Protein AF-A0A8J3CG89-F1 (afdb_monomer_lite)

pLDDT: mean 92.58, std 5.35, range [61.28, 97.94]

Organism: NCBI:txid1384487

Secondary structure (DSSP, 8-state):
-HHHHHHHHHHHHHHHHHHHHHHTHHHHH-HHHHHHHTS---GGGSTTHHHHHHHHHHHHHHHHHHHHHHHHHHH-GGGHHHHHHHHHHHHHHHHHHHHIIIIIS--GGGGGGHHHHHHHHHHHHHHHHHHHHHHHS-TTSPPTTT-

Structure (mmCIF, N/CA/C/O backbone):
data_AF-A0A8J3CG89-F1
#
_entry.id   AF-A0A8J3CG89-F1
#
loop_
_atom_site.group_PDB
_atom_site.id
_atom_site.type_symbol
_atom_site.label_atom_id
_atom_site.label_alt_id
_atom_site.label_comp_id
_atom_site.label_asym_id
_atom_site.label_entity_id
_atom_site.label_seq_id
_atom_site.pdbx_PDB_ins_code
_atom_site.Cartn_x
_atom_site.Cartn_y
_atom_site.Cartn_z
_atom_site.occupancy
_atom_site.B_iso_or_equiv
_atom_site.auth_seq_id
_atom_site.auth_comp_id
_atom_site.auth_asym_id
_atom_site.auth_atom_id
_atom_site.pdbx_PDB_model_num
ATOM 1 N N . MET A 1 1 ? -10.518 -12.453 20.328 1.00 81.81 1 MET A N 1
ATOM 2 C CA . MET A 1 1 ? -9.208 -12.652 19.663 1.00 81.81 1 MET A CA 1
ATOM 3 C C . MET A 1 1 ? -8.905 -11.526 18.672 1.00 81.81 1 MET A C 1
ATOM 5 O O . MET A 1 1 ? -7.964 -10.787 18.921 1.00 81.81 1 MET A O 1
ATOM 9 N N . LEU A 1 2 ? -9.719 -11.326 17.620 1.00 87.00 2 LEU A N 1
ATOM 10 C CA . LEU A 1 2 ? -9.498 -10.253 16.631 1.00 87.00 2 LEU A CA 1
ATOM 11 C C . LEU A 1 2 ? -9.548 -8.833 17.226 1.00 87.00 2 LEU A C 1
ATOM 13 O O . LEU A 1 2 ? -8.731 -7.999 16.858 1.00 87.00 2 LEU A O 1
ATOM 17 N N . GLU A 1 3 ? -10.424 -8.560 18.200 1.00 87.50 3 GLU A N 1
ATOM 18 C CA . GLU A 1 3 ? -10.452 -7.254 18.889 1.00 87.50 3 GLU A CA 1
ATOM 19 C C . GLU A 1 3 ? -9.114 -6.905 19.548 1.00 87.50 3 GLU A C 1
ATOM 21 O O . GLU A 1 3 ? -8.554 -5.841 19.298 1.00 87.50 3 GLU A O 1
ATOM 26 N N . THR A 1 4 ? -8.569 -7.821 20.350 1.00 88.38 4 THR A N 1
ATOM 27 C CA . THR A 1 4 ? -7.273 -7.644 21.020 1.00 88.38 4 THR A CA 1
ATOM 28 C C . THR A 1 4 ? -6.117 -7.555 20.024 1.00 88.38 4 THR A C 1
ATOM 30 O O . THR A 1 4 ? -5.140 -6.853 20.272 1.00 88.38 4 THR A O 1
ATOM 33 N N . PHE A 1 5 ? -6.211 -8.269 18.901 1.00 92.62 5 PHE A N 1
ATOM 34 C CA . PHE A 1 5 ? -5.229 -8.183 17.826 1.00 92.62 5 PHE A CA 1
ATOM 35 C C . PHE A 1 5 ? -5.213 -6.779 17.207 1.00 92.62 5 PHE A C 1
ATOM 37 O O . PHE A 1 5 ? -4.158 -6.144 17.162 1.00 92.62 5 PHE A O 1
ATOM 44 N N . PHE A 1 6 ? -6.370 -6.257 16.785 1.00 93.25 6 PHE A N 1
ATOM 45 C CA . PHE A 1 6 ? -6.443 -4.942 16.143 1.00 93.25 6 PHE A CA 1
ATOM 46 C C . PHE A 1 6 ? -6.129 -3.797 17.104 1.00 93.25 6 PHE A C 1
ATOM 48 O O . PHE A 1 6 ? -5.430 -2.872 16.701 1.00 93.25 6 PHE A O 1
ATOM 55 N N . SER A 1 7 ? -6.534 -3.873 18.377 1.00 90.25 7 SER A N 1
ATOM 56 C CA . SER A 1 7 ? -6.214 -2.818 19.352 1.00 90.25 7 SER A CA 1
ATOM 57 C C . SER A 1 7 ? -4.707 -2.640 19.574 1.00 90.25 7 SER A C 1
ATOM 59 O O . SER A 1 7 ? -4.250 -1.536 19.860 1.00 90.25 7 SER A O 1
ATOM 61 N N . LYS A 1 8 ? -3.919 -3.709 19.401 1.00 92.31 8 LYS A N 1
ATOM 62 C CA . LYS A 1 8 ? -2.457 -3.678 19.557 1.00 92.31 8 LYS A CA 1
ATOM 63 C C . LYS A 1 8 ? -1.708 -3.374 18.262 1.00 92.31 8 LYS A C 1
ATOM 65 O O . LYS A 1 8 ? -0.625 -2.796 18.309 1.00 92.31 8 LYS A O 1
ATOM 70 N N . THR A 1 9 ? -2.251 -3.780 17.117 1.00 95.06 9 THR A N 1
ATOM 71 C CA . THR A 1 9 ? -1.504 -3.774 15.848 1.00 95.06 9 THR A CA 1
ATOM 72 C C . THR A 1 9 ? -1.887 -2.634 14.913 1.00 95.06 9 THR A C 1
ATOM 74 O O . THR A 1 9 ? -1.020 -2.158 14.183 1.00 95.06 9 THR A O 1
ATOM 77 N N . ILE A 1 10 ? -3.132 -2.139 14.949 1.00 94.38 10 ILE A N 1
ATOM 78 C CA . ILE A 1 10 ? -3.649 -1.246 13.899 1.00 94.38 10 ILE A CA 1
ATOM 79 C C . ILE A 1 10 ? -2.864 0.058 13.783 1.00 94.38 10 ILE A C 1
ATOM 81 O O . ILE A 1 10 ? -2.587 0.515 12.681 1.00 94.38 10 ILE A O 1
ATOM 85 N N . LYS A 1 11 ? -2.441 0.646 14.906 1.00 94.12 11 LYS A N 1
ATOM 86 C CA . LYS A 1 11 ? -1.663 1.889 14.890 1.00 94.12 11 LYS A CA 1
ATOM 87 C C . LYS A 1 11 ? -0.335 1.700 14.157 1.00 94.12 11 LYS A C 1
ATOM 89 O O . LYS A 1 11 ? -0.003 2.497 13.288 1.00 94.12 11 LYS A O 1
ATOM 94 N N . TRP A 1 12 ? 0.405 0.646 14.495 1.00 95.56 12 TRP A N 1
ATOM 95 C CA . TRP A 1 12 ? 1.692 0.349 13.867 1.00 95.56 12 TRP A CA 1
ATOM 96 C C . TRP A 1 12 ? 1.535 -0.058 12.412 1.00 95.56 12 TRP A C 1
ATOM 98 O O . TRP A 1 12 ? 2.302 0.405 11.576 1.00 95.56 12 TRP A O 1
ATOM 108 N N . TYR A 1 13 ? 0.502 -0.841 12.103 1.00 96.38 13 TYR A N 1
ATOM 109 C CA . TYR A 1 13 ? 0.136 -1.157 10.732 1.00 96.38 13 TYR A CA 1
ATOM 110 C C . TYR A 1 13 ? -0.068 0.118 9.907 1.00 96.38 13 TYR A C 1
ATOM 112 O O . TYR A 1 13 ? 0.583 0.277 8.880 1.00 96.38 13 TYR A O 1
ATOM 120 N N . LEU A 1 14 ? -0.905 1.052 10.372 1.00 96.81 14 LEU A N 1
ATOM 121 C CA . LEU A 1 14 ? -1.195 2.298 9.657 1.00 96.81 14 LEU A CA 1
ATOM 122 C C . LEU A 1 14 ? 0.053 3.173 9.487 1.00 96.81 14 LEU A C 1
ATOM 124 O O . LEU A 1 14 ? 0.238 3.752 8.423 1.00 96.81 14 LEU A O 1
ATOM 128 N N . ILE A 1 15 ? 0.918 3.251 10.505 1.00 97.25 15 ILE A N 1
ATOM 129 C CA . ILE A 1 15 ? 2.178 4.007 10.427 1.00 97.25 15 ILE A CA 1
ATOM 130 C C . ILE A 1 15 ? 3.105 3.385 9.386 1.00 97.25 15 ILE A C 1
ATOM 132 O O . ILE A 1 15 ? 3.528 4.070 8.462 1.00 97.25 15 ILE A O 1
ATOM 136 N N . ILE A 1 16 ? 3.422 2.098 9.534 1.00 97.06 16 ILE A N 1
ATOM 137 C CA . ILE A 1 16 ? 4.423 1.418 8.708 1.00 97.06 16 ILE A CA 1
ATOM 138 C C . ILE A 1 16 ? 3.923 1.330 7.271 1.00 97.06 16 ILE A C 1
ATOM 140 O O . ILE A 1 16 ? 4.606 1.768 6.348 1.00 97.06 16 ILE A O 1
ATOM 144 N N . THR A 1 17 ? 2.711 0.809 7.074 1.00 97.00 17 THR A N 1
ATOM 145 C CA . THR A 1 17 ? 2.184 0.619 5.724 1.00 97.00 17 THR A CA 1
ATOM 146 C C . THR A 1 17 ? 1.810 1.933 5.069 1.00 97.00 17 THR A C 1
ATOM 148 O O . THR A 1 17 ? 2.123 2.114 3.896 1.00 97.00 17 THR A O 1
ATOM 151 N N . GLY A 1 18 ? 1.231 2.878 5.812 1.00 97.50 18 GLY A N 1
ATOM 152 C CA . GLY A 1 18 ? 0.936 4.211 5.302 1.00 97.50 18 GLY A CA 1
ATOM 153 C C . GLY A 1 18 ? 2.200 4.948 4.874 1.00 97.50 18 GLY A C 1
ATOM 154 O O . GLY A 1 18 ? 2.233 5.484 3.772 1.00 97.50 18 GLY A O 1
ATOM 155 N N . PHE A 1 19 ? 3.265 4.905 5.682 1.00 97.69 19 PHE A N 1
ATOM 156 C CA . PHE A 1 19 ? 4.545 5.527 5.340 1.00 97.69 19 PHE A CA 1
ATOM 157 C C . PHE A 1 19 ? 5.188 4.882 4.111 1.00 97.69 19 PHE A C 1
ATOM 159 O O . PHE A 1 19 ? 5.487 5.591 3.157 1.00 97.69 19 PHE A O 1
ATOM 166 N N . LEU A 1 20 ? 5.351 3.553 4.093 1.00 95.69 20 LEU A N 1
ATOM 167 C CA . LEU A 1 20 ? 5.936 2.839 2.950 1.00 95.69 20 LEU A CA 1
ATOM 168 C C . LEU A 1 20 ? 5.158 3.109 1.657 1.00 95.69 20 LEU A C 1
ATOM 170 O O . LEU A 1 20 ? 5.752 3.472 0.647 1.00 95.69 20 LEU A O 1
ATOM 174 N N . THR A 1 21 ? 3.828 3.038 1.715 1.00 96.50 21 THR A N 1
ATOM 175 C CA . THR A 1 21 ? 2.948 3.355 0.580 1.00 96.50 21 THR A CA 1
ATOM 176 C C . THR A 1 21 ? 3.090 4.826 0.162 1.00 96.50 21 THR A C 1
ATOM 178 O O . THR A 1 21 ? 3.133 5.127 -1.025 1.00 96.50 21 THR A O 1
ATOM 181 N N . PHE A 1 22 ? 3.239 5.755 1.112 1.00 97.50 22 PHE A N 1
ATOM 182 C CA . PHE A 1 22 ? 3.466 7.170 0.809 1.00 97.50 22 PHE A CA 1
ATOM 183 C C . PHE A 1 22 ? 4.818 7.421 0.132 1.00 97.50 22 PHE A C 1
ATOM 185 O O . PHE A 1 22 ? 4.907 8.291 -0.730 1.00 97.50 22 PHE A O 1
ATOM 192 N N . THR A 1 23 ? 5.861 6.643 0.454 1.00 95.06 23 THR A N 1
ATOM 193 C CA . THR A 1 23 ? 7.177 6.806 -0.192 1.00 95.06 23 THR A CA 1
ATOM 194 C C . THR A 1 23 ? 7.136 6.597 -1.702 1.00 95.06 23 THR A C 1
ATOM 196 O O . THR A 1 23 ? 7.971 7.159 -2.397 1.00 95.06 23 THR A O 1
ATOM 199 N N . VAL A 1 24 ? 6.133 5.884 -2.227 1.00 94.81 24 VAL A N 1
ATOM 200 C CA . VAL A 1 24 ? 5.912 5.701 -3.671 1.00 94.81 24 VAL A CA 1
ATOM 201 C C . VAL A 1 24 ? 5.703 7.042 -4.396 1.00 94.81 24 VAL A C 1
ATOM 203 O O . VAL A 1 24 ? 5.924 7.128 -5.602 1.00 94.81 24 VAL A O 1
ATOM 206 N N . LEU A 1 25 ? 5.387 8.127 -3.673 1.00 97.12 25 LEU A N 1
ATOM 207 C CA . LEU A 1 25 ? 5.317 9.486 -4.216 1.00 97.12 25 LEU A CA 1
ATOM 208 C C . LEU A 1 25 ? 6.586 9.894 -4.978 1.00 97.12 25 LEU A C 1
ATOM 210 O O . LEU A 1 25 ? 6.508 10.672 -5.924 1.00 97.12 25 LEU A O 1
ATOM 214 N N . THR A 1 26 ? 7.755 9.369 -4.607 1.00 96.62 26 THR A N 1
ATOM 215 C CA . THR A 1 26 ? 9.014 9.640 -5.317 1.00 96.62 26 THR A CA 1
ATOM 216 C C . THR A 1 26 ? 8.958 9.221 -6.789 1.00 96.62 26 THR A C 1
ATOM 218 O O . THR A 1 26 ? 9.556 9.895 -7.628 1.00 96.62 26 THR A O 1
ATOM 221 N N . VAL A 1 27 ? 8.154 8.208 -7.141 1.00 95.69 27 VAL A N 1
ATOM 222 C CA . VAL A 1 27 ? 7.908 7.787 -8.531 1.00 95.69 27 VAL A CA 1
ATOM 223 C C . VAL A 1 27 ? 7.198 8.880 -9.336 1.00 95.69 27 VAL A C 1
ATOM 225 O O . VAL A 1 27 ? 7.441 9.011 -10.530 1.00 95.69 27 VAL A O 1
ATOM 228 N N . ALA A 1 28 ? 6.380 9.727 -8.704 1.00 97.06 28 ALA A N 1
ATOM 229 C CA . ALA A 1 28 ? 5.726 10.847 -9.384 1.00 97.06 28 ALA A CA 1
ATOM 230 C C . ALA A 1 28 ? 6.728 11.865 -9.951 1.00 97.06 28 ALA A C 1
ATOM 232 O O . ALA A 1 28 ? 6.510 12.434 -11.021 1.00 97.06 28 ALA A O 1
ATOM 233 N N . PHE A 1 29 ? 7.840 12.075 -9.248 1.00 96.62 29 PHE A N 1
ATOM 234 C CA . PHE A 1 29 ? 8.817 13.115 -9.571 1.00 96.62 29 PHE A CA 1
ATOM 235 C C . PHE A 1 29 ? 10.063 12.559 -10.267 1.00 96.62 29 PHE A C 1
ATOM 237 O O . PHE A 1 29 ? 10.571 13.173 -11.202 1.00 96.62 29 PHE A O 1
ATOM 244 N N . TRP A 1 30 ? 10.524 11.378 -9.852 1.00 96.12 30 TRP A N 1
ATOM 245 C CA . TRP A 1 30 ? 11.721 10.715 -10.373 1.00 96.12 30 TRP A CA 1
ATOM 246 C C . TRP A 1 30 ? 11.435 9.239 -10.675 1.00 96.12 30 TRP A C 1
ATOM 248 O O . TRP A 1 30 ? 12.002 8.358 -10.023 1.00 96.12 30 TRP A O 1
ATOM 258 N N . PRO A 1 31 ? 10.543 8.930 -11.635 1.00 94.06 31 PRO A N 1
ATOM 259 C CA . PRO A 1 31 ? 10.044 7.573 -11.845 1.00 94.06 31 PRO A CA 1
ATOM 260 C C . PRO A 1 31 ? 11.168 6.581 -12.156 1.00 94.06 31 PRO A C 1
ATOM 262 O O . PRO A 1 31 ? 11.279 5.560 -11.483 1.00 94.06 31 PRO A O 1
ATOM 265 N N . LYS A 1 32 ? 12.061 6.898 -13.104 1.00 92.50 32 LYS A N 1
ATOM 266 C CA . LYS A 1 32 ? 13.138 5.976 -13.496 1.00 92.50 32 LYS A CA 1
ATOM 267 C C . LYS A 1 32 ? 14.134 5.756 -12.357 1.00 92.50 32 LYS A C 1
ATOM 269 O O . LYS A 1 32 ? 14.429 4.615 -12.031 1.00 92.50 32 LYS A O 1
ATOM 274 N N . GLN A 1 33 ? 14.615 6.831 -11.733 1.00 93.62 33 GLN A N 1
ATOM 275 C CA . GLN A 1 33 ? 15.600 6.770 -10.647 1.00 93.62 33 GLN A CA 1
ATOM 276 C C . GLN A 1 33 ? 15.043 6.053 -9.417 1.00 93.62 33 GLN A C 1
ATOM 278 O O . GLN A 1 33 ? 15.760 5.312 -8.752 1.00 93.62 33 GLN A O 1
ATOM 283 N N . THR A 1 34 ? 13.761 6.257 -9.121 1.00 93.25 34 THR A N 1
ATOM 284 C CA . THR A 1 34 ? 13.101 5.586 -8.005 1.00 93.25 34 THR A CA 1
ATOM 285 C C . THR A 1 34 ? 12.944 4.095 -8.292 1.00 93.25 34 THR A C 1
ATOM 287 O O . THR A 1 34 ? 13.306 3.274 -7.455 1.00 93.25 34 THR A O 1
ATOM 290 N N . LEU A 1 35 ? 12.447 3.722 -9.475 1.00 90.75 35 LEU A N 1
ATOM 291 C CA . LEU A 1 35 ? 12.260 2.315 -9.836 1.00 90.75 35 LEU A CA 1
ATOM 292 C C . LEU A 1 35 ? 13.594 1.555 -9.872 1.00 90.75 35 LEU A C 1
ATOM 294 O O . LEU A 1 35 ? 13.686 0.472 -9.298 1.00 90.75 35 LEU A O 1
ATOM 298 N N . THR A 1 36 ? 14.650 2.124 -10.459 1.00 91.75 36 THR A N 1
ATOM 299 C CA . THR A 1 36 ? 15.968 1.467 -10.489 1.00 91.75 36 THR A CA 1
ATOM 300 C C . THR A 1 36 ? 16.673 1.486 -9.134 1.00 91.75 36 THR A C 1
ATOM 302 O O . THR A 1 36 ? 17.249 0.479 -8.734 1.00 91.75 36 THR A O 1
ATOM 305 N N . GLY A 1 37 ? 16.616 2.600 -8.402 1.00 89.81 37 GLY A N 1
ATOM 306 C CA . GLY A 1 37 ? 17.322 2.779 -7.133 1.00 89.81 37 GLY A CA 1
ATOM 307 C C . GLY A 1 37 ? 16.592 2.174 -5.935 1.00 89.81 37 GLY A C 1
ATOM 308 O O . GLY A 1 37 ? 17.098 1.253 -5.301 1.00 89.81 37 GLY A O 1
ATOM 309 N N . GLN A 1 38 ? 15.400 2.688 -5.615 1.00 86.56 38 GLN A N 1
ATOM 310 C CA . GLN A 1 38 ? 14.628 2.272 -4.436 1.00 86.56 38 GLN A CA 1
ATOM 311 C C . GLN A 1 38 ? 14.061 0.858 -4.591 1.00 86.56 38 GLN A C 1
ATOM 313 O O . GLN A 1 38 ? 14.024 0.104 -3.620 1.00 86.56 38 GLN A O 1
ATOM 318 N N . TYR A 1 39 ? 13.619 0.500 -5.799 1.00 85.62 39 TYR A N 1
ATOM 319 C CA . TYR A 1 39 ? 12.974 -0.790 -6.048 1.00 85.62 39 TYR A CA 1
ATOM 320 C C . TYR A 1 39 ? 13.859 -1.805 -6.788 1.00 85.62 39 TYR A C 1
ATOM 322 O O . TYR A 1 39 ? 13.460 -2.962 -6.925 1.00 85.62 39 TYR A O 1
ATOM 330 N N . GLY A 1 40 ? 15.068 -1.418 -7.213 1.00 86.00 40 GLY A N 1
ATOM 331 C CA . GLY A 1 40 ? 16.057 -2.334 -7.790 1.00 86.00 40 GLY A CA 1
ATOM 332 C C . GLY A 1 40 ? 15.733 -2.825 -9.204 1.00 86.00 40 GLY A C 1
ATOM 333 O O . GLY A 1 40 ? 16.124 -3.937 -9.561 1.00 86.00 40 GLY A O 1
ATOM 334 N N . TYR A 1 41 ? 14.981 -2.053 -9.994 1.00 88.75 41 TYR A N 1
ATOM 335 C CA . TYR A 1 41 ? 14.578 -2.458 -11.343 1.00 88.75 41 TYR A CA 1
AT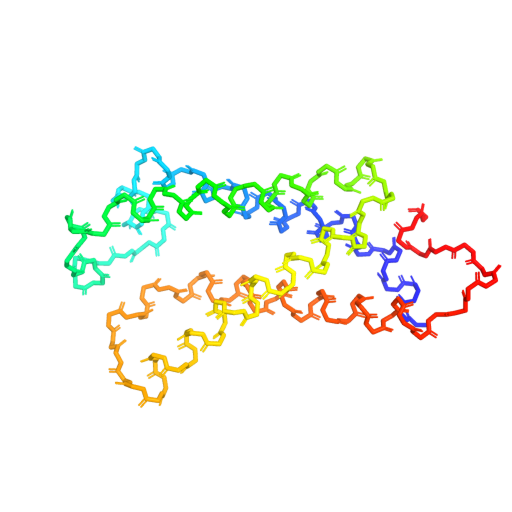OM 336 C C . TYR A 1 41 ? 15.780 -2.406 -12.284 1.00 88.75 41 TYR A C 1
ATOM 338 O O . TYR A 1 41 ? 16.560 -1.453 -12.266 1.00 88.75 41 TYR A O 1
ATOM 346 N N . THR A 1 42 ? 15.907 -3.417 -13.139 1.00 89.38 42 THR A N 1
ATOM 347 C CA . THR A 1 42 ? 16.884 -3.422 -14.235 1.00 89.38 42 THR A CA 1
ATOM 348 C C . THR A 1 42 ? 16.283 -2.787 -15.487 1.00 89.38 42 THR A C 1
ATOM 350 O O . THR A 1 42 ? 15.063 -2.660 -15.601 1.00 89.38 42 THR A O 1
ATOM 353 N N . ASP A 1 43 ? 17.113 -2.437 -16.472 1.00 85.50 43 ASP A N 1
ATOM 354 C CA . ASP A 1 43 ? 16.615 -1.902 -17.748 1.00 85.50 43 ASP A CA 1
ATOM 355 C C . ASP A 1 43 ? 15.663 -2.883 -18.458 1.00 85.50 43 ASP A C 1
ATOM 357 O O . ASP A 1 43 ? 14.660 -2.469 -19.037 1.00 85.50 43 ASP A O 1
ATOM 361 N N . ASN A 1 44 ? 15.895 -4.194 -18.315 1.00 85.88 44 ASN A N 1
ATOM 362 C CA . ASN A 1 44 ? 15.003 -5.233 -18.841 1.00 85.88 44 ASN A CA 1
ATOM 363 C C . ASN A 1 44 ? 13.617 -5.242 -18.174 1.00 85.88 44 ASN A C 1
ATOM 365 O O . ASN A 1 44 ? 12.664 -5.720 -18.782 1.00 85.88 44 ASN A O 1
ATOM 369 N N . MET A 1 45 ? 13.493 -4.736 -16.944 1.00 86.19 45 MET A N 1
ATOM 370 C CA . MET A 1 45 ? 12.216 -4.601 -16.226 1.00 86.19 45 MET A CA 1
ATOM 371 C C . MET A 1 45 ? 11.498 -3.284 -16.557 1.00 86.19 45 MET A C 1
ATOM 373 O O . MET A 1 45 ? 10.322 -3.128 -16.244 1.00 86.19 45 MET A O 1
ATOM 377 N N . LEU A 1 46 ? 12.193 -2.340 -17.198 1.00 87.06 46 LEU A N 1
ATOM 378 C CA . LEU A 1 46 ? 11.687 -1.024 -17.596 1.00 87.06 46 LEU A CA 1
ATOM 379 C C . LEU A 1 46 ? 11.447 -0.937 -19.112 1.00 87.06 46 LEU A C 1
ATOM 381 O O . LEU A 1 46 ? 11.571 0.132 -19.716 1.00 87.06 46 LEU A O 1
ATOM 385 N N . GLN A 1 47 ? 11.097 -2.057 -19.747 1.00 84.50 47 GLN A N 1
ATOM 386 C CA . GLN A 1 47 ? 10.781 -2.075 -21.174 1.00 84.50 47 GLN A CA 1
ATOM 387 C C . GLN A 1 47 ? 9.613 -1.136 -21.491 1.00 84.50 47 GLN A C 1
ATOM 389 O O . GLN A 1 47 ? 8.583 -1.136 -20.820 1.00 84.50 47 GLN A O 1
ATOM 394 N N . GLY A 1 48 ? 9.795 -0.301 -22.515 1.00 83.62 48 GLY A N 1
ATOM 395 C CA . GLY A 1 48 ? 8.792 0.675 -22.938 1.00 83.62 48 GLY A CA 1
ATOM 396 C C . GLY A 1 48 ? 8.568 1.832 -21.959 1.00 83.62 48 GLY A C 1
ATOM 397 O O . GLY A 1 48 ? 7.579 2.545 -22.102 1.00 83.62 48 GLY A O 1
ATOM 398 N N . PHE A 1 49 ? 9.453 2.046 -20.978 1.00 88.44 49 PHE A N 1
ATOM 399 C CA . PHE A 1 49 ? 9.276 3.069 -19.941 1.00 88.44 49 PHE A CA 1
ATOM 400 C C . PHE A 1 49 ? 8.936 4.465 -20.488 1.00 88.44 49 PHE A C 1
ATOM 402 O O . PHE A 1 49 ? 8.100 5.148 -19.907 1.00 88.44 49 PHE A O 1
ATOM 409 N N . GLU A 1 50 ? 9.527 4.873 -21.615 1.00 88.94 50 GLU A N 1
ATOM 410 C CA . GLU A 1 50 ? 9.254 6.170 -22.254 1.00 88.94 50 GLU A CA 1
ATOM 411 C C . GLU A 1 50 ? 7.772 6.369 -22.620 1.00 88.94 50 GLU A C 1
ATOM 413 O O . GLU A 1 50 ? 7.247 7.470 -22.472 1.00 88.94 50 GLU A O 1
ATOM 418 N N . TYR A 1 51 ? 7.071 5.297 -23.001 1.00 91.06 51 TYR A N 1
ATOM 419 C CA . TYR A 1 51 ? 5.644 5.331 -23.338 1.00 91.06 51 TYR A CA 1
ATOM 420 C C . TYR A 1 51 ? 4.751 5.332 -22.092 1.00 91.06 51 TYR A C 1
ATOM 422 O O . TYR A 1 51 ? 3.644 5.865 -22.117 1.00 91.06 51 TYR A O 1
ATOM 430 N N . TRP A 1 52 ? 5.234 4.752 -20.990 1.00 88.69 52 TRP A N 1
ATOM 431 C CA . TRP A 1 52 ? 4.467 4.551 -19.756 1.00 88.69 52 TRP A CA 1
ATOM 432 C C . TRP A 1 52 ? 4.823 5.539 -18.644 1.00 88.69 52 TRP A C 1
ATOM 434 O O . TRP A 1 52 ? 4.222 5.495 -17.572 1.00 88.69 52 TRP A O 1
ATOM 444 N N . GLN A 1 53 ? 5.770 6.452 -18.876 1.00 93.31 53 GLN A N 1
ATOM 445 C CA . GLN A 1 53 ? 6.293 7.342 -17.841 1.00 93.31 53 GLN A CA 1
ATOM 446 C C . GLN A 1 53 ? 5.183 8.119 -17.124 1.00 93.31 53 GLN A C 1
ATOM 448 O O . GLN A 1 53 ? 5.140 8.131 -15.896 1.00 93.31 53 GLN A O 1
ATOM 453 N N . VAL A 1 54 ? 4.252 8.716 -17.872 1.00 94.88 54 VAL A N 1
ATOM 454 C CA . VAL A 1 54 ? 3.136 9.484 -17.293 1.00 94.88 54 VAL A CA 1
ATOM 455 C C . VAL A 1 54 ? 2.241 8.598 -16.423 1.00 94.88 54 VAL A C 1
ATOM 457 O O . VAL A 1 54 ? 1.769 9.032 -15.374 1.00 94.88 54 VAL A O 1
ATOM 460 N N . ILE A 1 55 ? 2.050 7.337 -16.815 1.00 93.81 55 ILE A N 1
ATOM 461 C CA . ILE A 1 55 ? 1.253 6.368 -16.058 1.00 93.81 55 ILE A CA 1
ATOM 462 C C . ILE A 1 55 ? 1.969 5.985 -14.761 1.00 93.81 55 ILE A C 1
ATOM 464 O O . ILE A 1 55 ? 1.327 5.966 -13.714 1.00 93.81 55 ILE A O 1
ATOM 468 N N . TYR A 1 56 ? 3.290 5.785 -14.784 1.00 92.88 56 TYR A N 1
ATOM 469 C CA . TYR A 1 56 ? 4.070 5.578 -13.560 1.00 92.88 56 TYR A CA 1
ATOM 470 C C . TYR A 1 56 ? 3.993 6.770 -12.613 1.00 92.88 56 TYR A C 1
ATOM 472 O O . TYR A 1 56 ? 3.831 6.590 -11.406 1.00 92.88 56 TYR A O 1
ATOM 480 N N . GLN A 1 57 ? 4.068 7.990 -13.146 1.00 96.06 57 GLN A N 1
ATOM 481 C CA . GLN A 1 57 ? 3.981 9.189 -12.321 1.00 96.06 57 GLN A CA 1
ATOM 482 C C .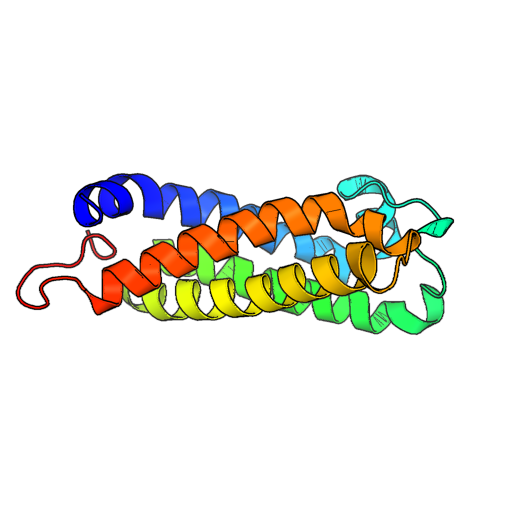 GLN A 1 57 ? 2.593 9.343 -11.692 1.00 96.06 57 GLN A C 1
ATOM 484 O O . GLN A 1 57 ? 2.479 9.610 -10.495 1.00 96.06 57 GLN A O 1
ATOM 489 N N . HIS A 1 58 ? 1.540 9.120 -12.481 1.00 96.62 58 HIS A N 1
ATOM 490 C CA . HIS A 1 58 ? 0.163 9.126 -11.999 1.00 96.62 58 HIS A CA 1
ATOM 491 C C . HIS A 1 58 ? -0.075 8.049 -10.932 1.00 96.62 58 HIS A C 1
ATOM 493 O O . HIS A 1 58 ? -0.632 8.347 -9.875 1.00 96.62 58 HIS A O 1
ATOM 499 N N . TRP A 1 59 ? 0.398 6.824 -11.173 1.00 94.38 59 TRP A N 1
ATOM 500 C CA . TRP A 1 59 ? 0.364 5.736 -10.198 1.00 94.38 59 TRP A CA 1
ATOM 501 C C . TRP A 1 59 ? 1.073 6.136 -8.898 1.00 94.38 59 TRP A C 1
ATOM 503 O O . TRP A 1 59 ? 0.503 5.971 -7.822 1.00 94.38 59 TRP A O 1
ATOM 513 N N . GLY A 1 60 ? 2.246 6.773 -8.991 1.00 96.12 60 GLY A N 1
ATOM 514 C CA . GLY A 1 60 ? 2.977 7.293 -7.836 1.00 96.12 60 GLY A CA 1
ATOM 515 C C . GLY A 1 60 ? 2.160 8.263 -6.979 1.00 96.12 60 GLY A C 1
ATOM 516 O O . GLY A 1 60 ? 2.144 8.145 -5.755 1.00 96.12 60 GLY A O 1
ATOM 517 N N . ILE A 1 61 ? 1.420 9.181 -7.610 1.00 97.94 61 ILE A N 1
ATOM 518 C CA . ILE A 1 61 ? 0.527 10.123 -6.913 1.00 97.94 61 ILE A CA 1
ATOM 519 C C . ILE A 1 61 ? -0.650 9.388 -6.265 1.00 97.94 61 ILE A C 1
ATOM 521 O O . ILE A 1 61 ? -0.965 9.639 -5.101 1.00 97.94 61 ILE A O 1
ATOM 525 N N . MET A 1 62 ? -1.303 8.483 -6.999 1.00 97.06 62 MET A N 1
ATOM 526 C CA . MET A 1 62 ? -2.463 7.749 -6.491 1.00 97.06 62 MET A CA 1
ATOM 527 C C . MET A 1 62 ? -2.103 6.882 -5.285 1.00 97.06 62 MET A C 1
ATOM 529 O O . MET A 1 62 ? -2.753 6.980 -4.242 1.00 97.06 62 MET A O 1
ATOM 533 N N . VAL A 1 63 ? -1.035 6.087 -5.389 1.00 96.06 63 VAL A N 1
ATOM 534 C CA . VAL A 1 63 ? -0.574 5.220 -4.299 1.00 96.06 63 VAL A CA 1
ATOM 535 C C . VAL A 1 63 ? -0.144 6.056 -3.098 1.00 96.06 63 VAL A C 1
ATOM 537 O O . VAL A 1 63 ? -0.541 5.751 -1.971 1.00 96.06 63 VAL A O 1
ATOM 540 N N . ALA A 1 64 ? 0.554 7.173 -3.319 1.00 97.44 64 ALA A N 1
ATOM 541 C CA . ALA A 1 64 ? 0.881 8.099 -2.243 1.00 97.44 64 ALA A CA 1
ATOM 542 C C . ALA A 1 64 ? -0.369 8.653 -1.545 1.00 97.44 64 ALA A C 1
ATOM 544 O O . ALA A 1 64 ? -0.405 8.722 -0.317 1.00 97.44 64 ALA A O 1
ATOM 545 N N . GLY A 1 65 ? -1.422 8.978 -2.299 1.00 97.62 65 GLY A N 1
ATOM 546 C CA . GLY A 1 65 ? -2.721 9.368 -1.753 1.00 97.62 65 GLY A CA 1
ATOM 547 C C . GLY A 1 65 ? -3.313 8.305 -0.824 1.00 97.62 65 GLY A C 1
ATOM 548 O O . GLY A 1 65 ? -3.766 8.632 0.274 1.00 97.62 65 GLY A O 1
ATOM 549 N N . VAL A 1 66 ? -3.224 7.024 -1.197 1.00 97.19 66 VAL A N 1
ATOM 550 C CA . VAL A 1 66 ? -3.652 5.914 -0.327 1.00 97.19 66 VAL A CA 1
ATOM 551 C C . VAL A 1 66 ? -2.792 5.825 0.935 1.00 97.19 66 VAL A C 1
ATOM 553 O O . VAL A 1 66 ? -3.323 5.676 2.037 1.00 97.19 66 VAL A O 1
ATOM 556 N N . GLY A 1 67 ? -1.469 5.954 0.804 1.00 97.62 67 GLY A N 1
ATOM 557 C CA . GLY A 1 67 ? -0.553 5.982 1.947 1.00 97.62 67 GLY A CA 1
ATOM 558 C C . GLY A 1 67 ? -0.878 7.116 2.921 1.00 97.62 67 GLY A C 1
ATOM 559 O O . GLY A 1 67 ? -0.986 6.899 4.129 1.00 97.62 67 GLY A O 1
ATOM 560 N N . LEU A 1 68 ? -1.141 8.311 2.391 1.00 97.62 68 LEU A N 1
ATOM 561 C CA . LEU A 1 68 ? -1.564 9.465 3.175 1.00 97.62 68 LEU A CA 1
ATOM 562 C C . LEU A 1 68 ? -2.910 9.218 3.864 1.00 97.62 68 LEU A C 1
ATOM 564 O O . LEU A 1 68 ? -3.054 9.537 5.041 1.00 97.62 68 LEU A O 1
ATOM 568 N N . GLN A 1 69 ? -3.880 8.610 3.180 1.00 96.94 69 GLN A N 1
ATOM 569 C CA . GLN A 1 69 ? -5.175 8.264 3.768 1.00 96.94 69 GLN A CA 1
ATOM 570 C C . GLN A 1 69 ? -5.024 7.297 4.956 1.00 96.94 69 GLN A C 1
ATOM 572 O O . GLN A 1 69 ? -5.661 7.497 5.995 1.00 96.94 69 GLN A O 1
ATOM 577 N N . LEU A 1 70 ? -4.145 6.292 4.851 1.00 97.25 70 LEU A N 1
ATOM 578 C CA . LEU A 1 70 ? -3.820 5.395 5.967 1.00 97.25 70 LEU A CA 1
ATOM 579 C C . LEU A 1 70 ? -3.211 6.169 7.144 1.00 97.25 70 LEU A C 1
ATOM 581 O O . LEU A 1 70 ? -3.664 6.007 8.280 1.00 97.25 70 LEU A O 1
ATOM 585 N N . LEU A 1 71 ? -2.249 7.057 6.883 1.00 97.94 71 LEU A N 1
ATOM 586 C CA . LEU A 1 71 ? -1.615 7.879 7.919 1.00 97.94 71 LEU A CA 1
ATOM 587 C C . LEU A 1 71 ? -2.609 8.834 8.595 1.00 97.94 71 LEU A C 1
ATOM 589 O O . LEU A 1 71 ? -2.652 8.920 9.823 1.00 97.94 71 LEU A O 1
ATOM 593 N N . LEU A 1 72 ? -3.458 9.512 7.823 1.00 97.00 72 LEU A N 1
ATOM 594 C CA . LEU A 1 72 ? -4.490 10.406 8.352 1.00 97.00 72 LEU A CA 1
ATOM 595 C C . LEU A 1 72 ? -5.490 9.650 9.230 1.00 97.00 72 LEU A C 1
ATOM 597 O O . LEU A 1 72 ? -5.897 10.163 10.275 1.00 97.00 72 LEU A O 1
ATOM 601 N N . SER A 1 73 ? -5.816 8.405 8.876 1.00 95.94 73 SER A N 1
ATOM 602 C CA . SER A 1 73 ? -6.719 7.565 9.668 1.00 95.94 73 SER A CA 1
ATOM 603 C C . SER A 1 73 ? -6.166 7.191 11.054 1.00 95.94 73 SER A C 1
ATOM 605 O O . SER A 1 73 ? -6.912 6.755 11.933 1.00 95.94 73 SER A O 1
ATOM 607 N N . ILE A 1 74 ? -4.868 7.405 11.317 1.00 94.69 74 ILE A N 1
ATOM 608 C CA . ILE A 1 74 ? -4.303 7.272 12.668 1.00 94.69 74 ILE A CA 1
ATOM 609 C C . ILE A 1 74 ? -4.937 8.308 13.598 1.00 94.69 74 ILE A C 1
ATOM 611 O O . ILE A 1 74 ? -5.356 7.946 14.701 1.00 94.69 74 ILE A O 1
ATOM 615 N N . LYS A 1 75 ? -5.012 9.565 13.142 1.00 94.50 75 LYS A N 1
ATOM 616 C CA . LYS A 1 75 ? -5.581 10.697 13.884 1.00 94.50 75 LYS A CA 1
ATOM 617 C C . LYS A 1 75 ? -7.108 10.708 13.799 1.00 94.50 75 LYS A C 1
ATOM 619 O O . LYS A 1 75 ? -7.765 10.842 14.825 1.00 94.50 75 LYS A O 1
ATOM 624 N N . TYR A 1 76 ? -7.645 10.532 12.596 1.00 94.44 76 TYR A N 1
ATOM 625 C CA . TYR A 1 76 ? -9.076 10.559 12.287 1.00 94.44 76 TYR A CA 1
ATOM 626 C C . TYR A 1 76 ? -9.614 9.126 12.235 1.00 94.44 76 TYR A C 1
ATOM 628 O O . TYR A 1 76 ? -9.678 8.500 11.173 1.00 94.44 76 TYR A O 1
ATOM 636 N N . LYS A 1 77 ? -9.908 8.553 13.409 1.00 92.69 77 LYS A N 1
ATOM 637 C CA . LYS A 1 77 ? -10.176 7.110 13.557 1.00 92.69 77 LYS A CA 1
ATOM 638 C C . LYS A 1 77 ? -11.422 6.654 12.791 1.00 92.69 77 LYS A C 1
ATOM 640 O O . LYS A 1 77 ? -11.469 5.521 12.320 1.00 92.69 77 LYS A O 1
ATOM 645 N N . GLU A 1 78 ? -12.390 7.543 12.622 1.00 90.00 78 GLU A N 1
ATOM 646 C CA . GLU A 1 78 ? -13.600 7.374 11.820 1.00 90.00 78 GLU A CA 1
ATOM 647 C C . GLU A 1 78 ? -13.312 7.050 10.345 1.00 90.00 78 GLU A C 1
ATOM 649 O O . GLU A 1 78 ? -14.094 6.350 9.704 1.00 90.00 78 GLU A O 1
ATOM 654 N N . LEU A 1 79 ? -12.157 7.471 9.818 1.00 92.69 79 LEU A N 1
ATOM 655 C CA . LEU A 1 79 ? -11.754 7.199 8.437 1.00 92.69 79 LEU A CA 1
ATOM 656 C C . LEU A 1 79 ? -11.127 5.813 8.254 1.00 92.69 79 LEU A C 1
ATOM 65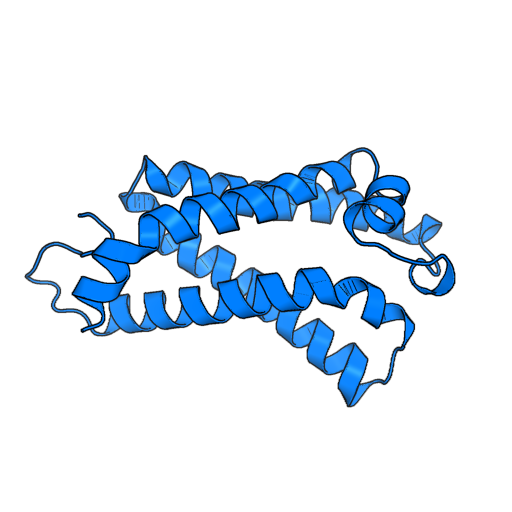8 O O . LEU A 1 79 ? -10.958 5.373 7.116 1.00 92.69 79 LEU A O 1
ATOM 662 N N . ARG A 1 80 ? -10.778 5.108 9.342 1.00 93.19 80 ARG A N 1
ATOM 663 C CA . ARG A 1 80 ? -10.030 3.839 9.278 1.00 93.19 80 ARG A CA 1
ATOM 664 C C . ARG A 1 80 ? -10.761 2.793 8.459 1.00 93.19 80 ARG A C 1
ATOM 666 O O . ARG A 1 80 ? -10.129 2.146 7.641 1.00 93.19 80 ARG A O 1
ATOM 673 N N . LEU A 1 81 ? -12.078 2.647 8.608 1.00 92.56 81 LEU A N 1
ATOM 674 C CA . LEU A 1 81 ? -12.817 1.654 7.823 1.00 92.56 81 LEU A CA 1
ATOM 675 C C . LEU A 1 81 ? -12.651 1.880 6.316 1.00 92.56 81 LEU A C 1
ATOM 677 O O . LEU A 1 81 ? -12.278 0.955 5.599 1.00 92.56 81 LEU A O 1
ATOM 681 N N . MET A 1 82 ? -12.885 3.110 5.854 1.00 93.50 82 MET A N 1
ATOM 682 C CA . MET A 1 82 ? -12.749 3.447 4.438 1.00 93.50 82 MET A CA 1
ATOM 683 C C . MET A 1 82 ? -11.298 3.352 3.965 1.00 93.50 82 MET A C 1
ATOM 685 O O . MET A 1 82 ? -11.048 2.794 2.903 1.00 93.50 82 MET A O 1
ATOM 689 N N . ALA A 1 83 ? -10.340 3.826 4.766 1.00 95.00 83 ALA A N 1
ATOM 690 C CA . ALA A 1 83 ? -8.916 3.741 4.448 1.00 95.00 83 ALA A CA 1
ATOM 691 C C . ALA A 1 83 ? -8.443 2.288 4.298 1.00 95.00 83 ALA A C 1
ATOM 693 O O . ALA A 1 83 ? -7.766 1.950 3.330 1.00 95.00 83 ALA A O 1
ATOM 694 N N . MET A 1 84 ? -8.841 1.413 5.223 1.00 95.00 84 MET A N 1
ATOM 695 C CA . MET A 1 84 ? -8.485 -0.006 5.208 1.00 95.00 84 MET A CA 1
ATOM 696 C C . MET A 1 84 ? -9.145 -0.742 4.044 1.00 95.00 84 MET A C 1
ATOM 698 O O . MET A 1 84 ? -8.474 -1.520 3.370 1.00 95.00 84 MET A O 1
ATOM 702 N N . ALA A 1 85 ? -10.434 -0.487 3.793 1.00 95.00 85 ALA A N 1
ATOM 703 C CA . ALA A 1 85 ? -11.176 -1.127 2.712 1.00 95.00 85 ALA A CA 1
ATOM 704 C C . ALA A 1 85 ? -10.649 -0.705 1.335 1.00 95.00 85 ALA A C 1
ATOM 706 O O . ALA A 1 85 ? -10.340 -1.566 0.515 1.00 95.00 85 ALA A O 1
ATOM 707 N N . PHE A 1 86 ? -10.489 0.601 1.100 1.00 95.44 86 PHE 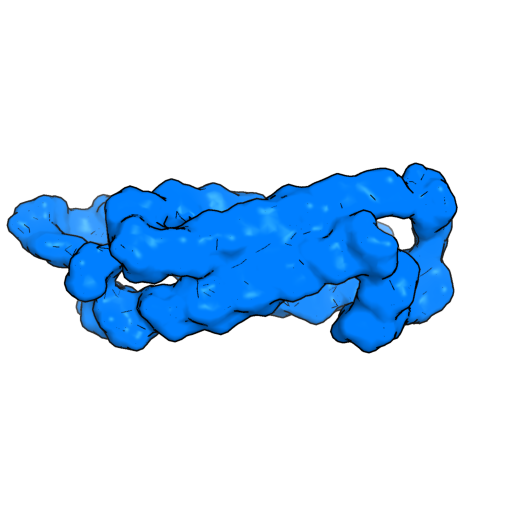A N 1
ATOM 708 C CA . PHE A 1 86 ? -9.995 1.111 -0.177 1.00 95.44 86 PHE A CA 1
ATOM 709 C C . PHE A 1 86 ? -8.548 0.691 -0.432 1.00 95.44 86 PHE A C 1
ATOM 711 O O . PHE A 1 86 ? -8.250 0.157 -1.496 1.00 95.44 86 PHE A O 1
ATOM 718 N N . SER A 1 87 ? -7.668 0.844 0.566 1.00 96.62 87 SER A N 1
ATOM 719 C CA . SER A 1 87 ? -6.287 0.373 0.452 1.00 96.62 87 SER A CA 1
ATOM 720 C C . SER A 1 87 ? -6.244 -1.134 0.210 1.00 96.62 87 SER A C 1
ATOM 722 O O . SER A 1 87 ? -5.613 -1.584 -0.734 1.00 96.62 87 SER A O 1
ATOM 724 N N . GLY A 1 88 ? -6.977 -1.927 0.995 1.00 97.00 88 GLY A N 1
ATOM 725 C CA . GLY A 1 88 ? -7.015 -3.379 0.820 1.00 97.00 88 GLY A CA 1
ATOM 726 C C . GLY A 1 88 ? -7.462 -3.803 -0.578 1.00 97.00 88 GLY A C 1
ATOM 727 O O . GLY A 1 88 ? -6.854 -4.695 -1.158 1.00 97.00 88 GLY A O 1
ATOM 728 N N . PHE A 1 89 ? -8.485 -3.149 -1.131 1.00 97.00 89 PHE A N 1
ATOM 729 C CA . PHE A 1 89 ? -8.979 -3.437 -2.475 1.00 97.00 89 PHE A CA 1
ATOM 730 C C . PHE A 1 89 ? -7.969 -3.067 -3.566 1.00 97.00 89 PHE A C 1
ATOM 732 O O . PHE A 1 89 ? -7.673 -3.892 -4.425 1.00 97.00 89 PHE A O 1
ATOM 739 N N . GLU A 1 90 ? -7.406 -1.859 -3.521 1.00 95.81 90 GLU A N 1
ATOM 740 C CA . GLU A 1 90 ? -6.428 -1.415 -4.520 1.00 95.81 90 GLU A CA 1
ATOM 741 C C . GLU A 1 90 ? -5.176 -2.307 -4.521 1.00 95.81 90 GLU A C 1
ATOM 743 O O . GLU A 1 90 ? -4.732 -2.739 -5.586 1.00 95.81 90 GLU A O 1
ATOM 748 N N . LYS A 1 91 ? -4.693 -2.709 -3.337 1.00 96.94 91 LYS A N 1
ATOM 749 C CA . LYS A 1 91 ? -3.562 -3.638 -3.206 1.00 96.94 91 LYS A CA 1
ATOM 750 C C . LYS A 1 91 ? -3.915 -5.041 -3.684 1.00 96.94 91 LYS A C 1
ATOM 752 O O . LYS A 1 91 ? -3.096 -5.682 -4.337 1.00 96.94 91 LYS A O 1
ATOM 757 N N . ALA A 1 92 ? -5.137 -5.511 -3.431 1.00 97.62 92 ALA A N 1
ATOM 758 C CA . ALA A 1 92 ? -5.590 -6.810 -3.923 1.00 97.62 92 ALA A CA 1
ATOM 759 C C . ALA A 1 92 ? -5.583 -6.870 -5.458 1.00 97.62 92 ALA A C 1
ATOM 761 O O . ALA A 1 92 ? -5.194 -7.891 -6.025 1.00 97.62 92 ALA A O 1
ATOM 762 N N . CYS A 1 93 ? -5.959 -5.776 -6.132 1.00 96.56 93 CYS A N 1
ATOM 763 C CA . CYS A 1 93 ? -5.867 -5.670 -7.588 1.00 96.56 93 CYS A CA 1
ATOM 764 C C . CYS A 1 93 ? -4.415 -5.784 -8.074 1.00 96.56 93 CYS A C 1
ATOM 766 O O . CYS A 1 93 ? -4.148 -6.523 -9.021 1.00 96.56 93 CYS A O 1
ATOM 768 N N . PHE A 1 94 ? -3.470 -5.112 -7.407 1.00 95.00 94 PHE A N 1
ATOM 769 C CA . PHE A 1 94 ? -2.053 -5.213 -7.758 1.00 95.00 94 PHE A CA 1
ATOM 770 C C . PHE A 1 94 ? -1.498 -6.626 -7.537 1.00 95.00 94 PHE A C 1
ATOM 772 O O . PHE A 1 94 ? -0.837 -7.182 -8.415 1.00 95.00 94 PHE A O 1
ATOM 779 N N . VAL A 1 95 ? -1.819 -7.239 -6.392 1.00 97.12 95 VAL A N 1
ATOM 780 C CA . VAL A 1 95 ? -1.475 -8.633 -6.083 1.00 97.12 95 VAL A CA 1
ATOM 781 C C . VAL A 1 95 ? -1.991 -9.549 -7.184 1.00 97.12 95 VAL A C 1
ATOM 783 O O . VAL A 1 95 ? -1.204 -10.310 -7.738 1.00 97.12 95 VAL A O 1
ATOM 786 N N . TYR A 1 96 ? -3.271 -9.433 -7.550 1.00 96.75 96 TYR A N 1
ATOM 787 C CA . TYR A 1 96 ? -3.871 -10.194 -8.644 1.00 96.75 96 TYR A CA 1
ATOM 788 C C . TYR A 1 96 ? -3.086 -10.028 -9.950 1.00 96.75 96 TYR A C 1
ATOM 790 O O . TYR A 1 96 ? -2.691 -11.035 -10.534 1.00 96.75 96 TYR A O 1
ATOM 798 N N . PHE A 1 97 ? -2.778 -8.797 -10.372 1.00 95.12 97 PHE A N 1
ATOM 799 C CA . PHE A 1 97 ? -2.001 -8.569 -11.593 1.00 95.12 97 PHE A CA 1
ATOM 800 C C . PHE A 1 97 ? -0.608 -9.184 -11.532 1.00 95.12 97 PHE A C 1
ATOM 802 O O . PHE A 1 97 ? -0.169 -9.774 -12.517 1.00 95.12 97 PHE A O 1
ATOM 809 N N . PHE A 1 98 ? 0.071 -9.111 -10.389 1.00 94.81 98 PHE A N 1
ATOM 810 C CA . PHE A 1 98 ? 1.360 -9.771 -10.226 1.00 94.81 98 PHE A CA 1
ATOM 811 C C . PHE A 1 98 ? 1.245 -11.284 -10.393 1.00 94.81 98 PHE A C 1
ATOM 813 O O . PHE A 1 98 ? 2.026 -11.875 -11.138 1.00 94.81 98 PHE A O 1
ATOM 820 N N . ILE A 1 99 ? 0.240 -11.904 -9.766 1.00 95.94 99 ILE A N 1
ATOM 821 C CA . ILE A 1 99 ? -0.002 -13.345 -9.882 1.00 95.94 99 ILE A CA 1
ATOM 822 C C . ILE A 1 99 ? -0.224 -13.733 -11.346 1.00 95.94 99 ILE A C 1
ATOM 824 O O . ILE A 1 99 ? 0.407 -14.674 -11.833 1.00 95.94 99 ILE A O 1
ATOM 828 N N . THR A 1 100 ? -1.109 -13.020 -12.049 1.00 96.81 100 THR A N 1
ATOM 829 C CA . THR A 1 100 ? -1.460 -13.363 -13.430 1.00 96.81 100 THR A CA 1
ATOM 830 C C . THR A 1 100 ? -0.281 -13.162 -14.375 1.00 96.81 100 THR A C 1
ATOM 832 O O . THR A 1 100 ? 0.080 -14.087 -15.095 1.00 96.81 100 THR A O 1
ATOM 835 N N . HIS A 1 101 ? 0.396 -12.015 -14.321 1.00 94.25 101 HIS A N 1
ATOM 836 C CA . HIS A 1 101 ? 1.462 -11.7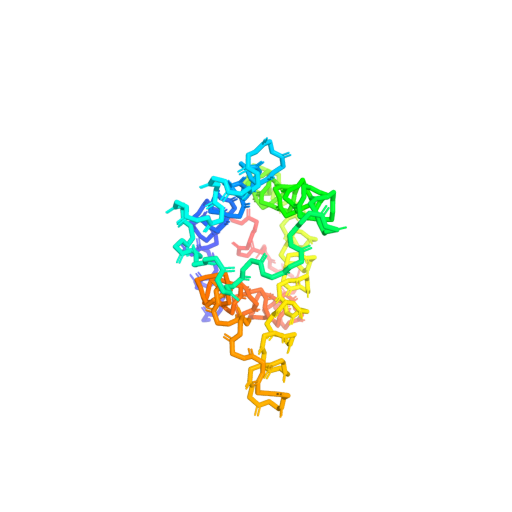13 -15.275 1.00 94.25 101 HIS A CA 1
ATOM 837 C C . HIS A 1 101 ? 2.697 -12.598 -15.061 1.00 94.25 101 HIS A C 1
ATOM 839 O O . HIS A 1 101 ? 3.342 -12.994 -16.029 1.00 94.25 101 HIS A O 1
ATOM 845 N N . ILE A 1 102 ? 3.015 -12.964 -13.815 1.00 93.56 102 ILE A N 1
ATOM 846 C CA . ILE A 1 102 ? 4.184 -13.797 -13.507 1.00 93.56 102 ILE A CA 1
ATOM 847 C C . ILE A 1 102 ? 3.907 -15.283 -13.690 1.00 93.56 102 ILE A C 1
ATOM 849 O O . ILE A 1 102 ? 4.663 -15.969 -14.376 1.00 93.56 102 ILE A O 1
ATOM 853 N N . TRP A 1 103 ? 2.870 -15.811 -13.042 1.00 90.88 103 TRP A N 1
ATOM 854 C CA . TRP A 1 103 ? 2.686 -17.261 -12.958 1.00 90.88 103 TRP A CA 1
ATOM 855 C C . TRP A 1 103 ? 1.799 -17.821 -14.064 1.00 90.88 103 TRP A C 1
ATOM 857 O O . TRP A 1 103 ? 1.949 -18.995 -14.404 1.00 90.88 103 TRP A O 1
ATOM 867 N N . ILE A 1 104 ? 0.914 -17.004 -14.642 1.00 93.00 104 ILE A N 1
ATOM 868 C CA . ILE A 1 104 ? 0.046 -17.421 -15.749 1.00 93.00 104 ILE A CA 1
ATOM 869 C C . ILE A 1 104 ? 0.696 -17.034 -17.081 1.00 93.00 104 ILE A C 1
ATOM 871 O O . ILE A 1 104 ? 1.017 -17.915 -17.878 1.00 93.00 104 ILE A O 1
ATOM 875 N N . ASP A 1 105 ? 0.982 -15.745 -17.278 1.00 94.00 105 ASP A N 1
ATOM 876 C CA . ASP A 1 105 ? 1.470 -15.215 -18.560 1.00 94.00 105 ASP A CA 1
ATOM 877 C C . ASP A 1 105 ? 2.996 -15.290 -18.722 1.00 94.00 105 ASP A C 1
ATOM 879 O O . ASP A 1 105 ? 3.515 -15.068 -19.817 1.00 94.00 105 ASP A O 1
ATOM 883 N N . LYS A 1 106 ? 3.728 -15.627 -17.650 1.00 92.56 106 LYS A N 1
ATOM 884 C CA . LYS A 1 106 ? 5.194 -15.809 -17.640 1.00 92.56 106 LYS A CA 1
ATOM 885 C C . LYS A 1 106 ? 5.978 -14.584 -18.130 1.00 92.56 106 LYS A C 1
ATOM 887 O O . LYS A 1 106 ? 7.032 -14.713 -18.752 1.00 92.56 106 LYS A O 1
ATOM 892 N N . GLN A 1 107 ? 5.490 -13.385 -17.829 1.00 91.00 107 GLN A N 1
ATOM 893 C CA . GLN A 1 107 ? 6.144 -12.126 -18.172 1.00 91.00 107 GLN A CA 1
ATOM 894 C C . GLN A 1 107 ? 7.289 -11.815 -17.202 1.00 91.00 107 GLN A C 1
ATOM 896 O O . GLN A 1 107 ? 7.096 -11.188 -16.162 1.00 91.00 107 GLN A O 1
ATOM 901 N N . GLU A 1 108 ? 8.509 -12.230 -17.549 1.00 87.44 108 GLU A N 1
ATOM 902 C CA . GLU A 1 108 ? 9.665 -12.122 -16.646 1.00 87.44 108 GLU A CA 1
ATOM 903 C C . GLU A 1 108 ? 9.995 -10.688 -16.207 1.00 87.44 108 GLU A C 1
ATOM 905 O O . GLU A 1 108 ? 10.429 -10.473 -15.075 1.00 87.44 108 GLU A O 1
ATOM 910 N N . TRP A 1 109 ? 9.753 -9.691 -17.063 1.00 85.62 109 TRP A N 1
ATOM 911 C CA . TRP A 1 109 ? 9.996 -8.283 -16.736 1.00 85.62 109 TRP A CA 1
ATOM 912 C C . TRP A 1 109 ? 9.151 -7.806 -15.541 1.00 85.62 109 TRP A C 1
ATOM 914 O O . TRP A 1 109 ? 9.578 -6.919 -14.798 1.00 85.62 109 TRP A O 1
ATOM 924 N N . PHE A 1 110 ? 7.999 -8.441 -15.289 1.00 88.38 110 PHE A N 1
ATOM 925 C CA . PHE A 1 110 ? 7.110 -8.085 -14.187 1.00 88.38 110 PHE A CA 1
ATOM 926 C C . PHE A 1 110 ? 7.700 -8.455 -12.810 1.00 88.38 110 PHE A C 1
ATOM 928 O O . PHE A 1 110 ? 7.237 -7.971 -11.779 1.00 88.38 110 PHE A O 1
ATOM 935 N N . TRP A 1 111 ? 8.785 -9.245 -12.756 1.00 88.75 111 TRP A N 1
ATOM 936 C CA . TRP A 1 111 ? 9.468 -9.572 -11.496 1.00 88.75 111 TRP A CA 1
ATOM 937 C C . TRP A 1 111 ? 10.097 -8.352 -10.816 1.00 88.75 111 TRP A C 1
ATOM 939 O O . TRP A 1 111 ? 10.370 -8.411 -9.613 1.00 88.75 111 TRP A O 1
ATOM 949 N N . GLY A 1 112 ? 10.287 -7.239 -11.537 1.00 85.81 112 GLY A N 1
ATOM 950 C CA . GLY A 1 112 ? 10.675 -5.960 -10.933 1.00 85.81 112 GLY A CA 1
ATOM 951 C C . GLY A 1 112 ? 9.726 -5.548 -9.806 1.00 85.81 112 GLY A C 1
ATOM 952 O O . GLY A 1 112 ? 10.153 -5.072 -8.758 1.00 85.81 112 GLY A O 1
ATOM 953 N N . TRP A 1 113 ? 8.443 -5.878 -9.930 1.00 88.31 113 TRP A N 1
ATOM 954 C CA . TRP A 1 113 ? 7.404 -5.503 -8.976 1.00 88.31 113 TRP A CA 1
ATOM 955 C C . TRP A 1 113 ? 7.365 -6.339 -7.692 1.00 88.31 113 TRP A C 1
ATOM 957 O O . TRP A 1 113 ? 6.518 -6.096 -6.835 1.00 88.31 113 TRP A O 1
ATOM 967 N N . LYS A 1 114 ? 8.284 -7.295 -7.498 1.00 89.88 114 LYS A N 1
ATOM 968 C CA . LYS A 1 114 ? 8.249 -8.243 -6.368 1.00 89.88 114 LYS A CA 1
ATOM 969 C C . LYS A 1 114 ? 8.191 -7.576 -4.990 1.00 89.88 114 LYS A C 1
ATOM 971 O O . LYS A 1 114 ? 7.475 -8.046 -4.114 1.00 89.88 114 LYS A O 1
ATOM 976 N N . MET A 1 115 ? 8.922 -6.476 -4.787 1.00 88.81 115 MET A N 1
ATOM 977 C CA . MET A 1 115 ? 8.942 -5.769 -3.497 1.00 88.81 115 MET A CA 1
ATOM 978 C C . MET A 1 115 ? 7.580 -5.145 -3.185 1.00 88.81 115 MET A C 1
ATOM 980 O O . MET A 1 115 ? 7.097 -5.243 -2.058 1.00 88.81 115 MET A O 1
ATOM 984 N N . ILE A 1 116 ? 6.952 -4.556 -4.204 1.00 91.31 116 ILE A N 1
ATOM 985 C CA . ILE A 1 116 ? 5.609 -3.982 -4.112 1.00 91.31 116 ILE A CA 1
ATOM 986 C C . ILE A 1 116 ? 4.598 -5.106 -3.886 1.00 91.31 116 ILE A C 1
ATOM 988 O O . ILE A 1 116 ? 3.796 -5.015 -2.968 1.00 91.31 116 ILE A O 1
ATOM 992 N N . PHE A 1 117 ? 4.718 -6.222 -4.609 1.00 93.94 117 PHE A N 1
ATOM 993 C CA . PHE A 1 117 ? 3.878 -7.401 -4.407 1.00 93.94 117 PHE A CA 1
ATOM 994 C C . PHE A 1 117 ? 3.906 -7.925 -2.965 1.00 93.94 117 PHE A C 1
ATOM 996 O O . PHE A 1 117 ? 2.848 -8.224 -2.412 1.00 93.94 117 PHE A O 1
ATOM 1003 N N . PHE A 1 118 ? 5.078 -8.032 -2.328 1.00 93.69 118 PHE A N 1
ATOM 1004 C CA . PHE A 1 118 ? 5.160 -8.493 -0.937 1.00 93.69 118 PHE A CA 1
ATOM 1005 C C . PHE A 1 118 ? 4.459 -7.536 0.032 1.00 93.69 118 PHE A C 1
ATOM 1007 O O . PHE A 1 118 ? 3.692 -7.977 0.892 1.00 93.69 118 PHE A O 1
ATOM 1014 N N . HIS A 1 119 ? 4.703 -6.233 -0.120 1.00 95.12 119 HIS A N 1
ATOM 1015 C CA . HIS A 1 119 ? 4.054 -5.200 0.687 1.00 95.12 119 HIS A CA 1
ATOM 1016 C C . HIS A 1 119 ? 2.534 -5.200 0.488 1.00 95.12 119 HIS A C 1
ATOM 1018 O O . HIS A 1 119 ? 1.777 -5.264 1.458 1.00 95.12 119 HIS A O 1
ATOM 1024 N N . ASP A 1 120 ? 2.083 -5.228 -0.761 1.00 96.50 120 ASP A N 1
ATOM 1025 C CA . ASP A 1 120 ? 0.668 -5.195 -1.118 1.00 96.50 120 ASP A CA 1
ATOM 1026 C C . ASP A 1 120 ? -0.054 -6.481 -0.717 1.00 96.50 120 ASP A C 1
ATOM 1028 O O . ASP A 1 120 ? -1.201 -6.429 -0.276 1.00 96.50 120 ASP A O 1
ATOM 1032 N N . SER A 1 121 ? 0.621 -7.631 -0.758 1.00 97.69 121 SER A N 1
ATOM 1033 C CA . SER A 1 121 ? 0.089 -8.892 -0.226 1.00 97.69 121 SER A CA 1
ATOM 1034 C C . SER A 1 121 ? -0.153 -8.799 1.279 1.00 97.69 121 SER A C 1
ATOM 1036 O O . SER A 1 121 ? -1.214 -9.195 1.764 1.00 97.69 121 SER A O 1
ATOM 1038 N N . PHE A 1 122 ? 0.796 -8.228 2.028 1.00 97.44 122 PHE A N 1
ATOM 1039 C CA . PHE A 1 122 ? 0.634 -8.009 3.464 1.00 97.44 122 PHE A CA 1
ATOM 1040 C C . PHE A 1 122 ? -0.531 -7.056 3.768 1.00 97.44 122 PHE A C 1
ATOM 1042 O O . PHE A 1 122 ? -1.385 -7.372 4.601 1.00 97.44 122 PHE A O 1
ATOM 1049 N N . VAL A 1 123 ? -0.599 -5.922 3.065 1.00 97.62 123 VAL A N 1
ATOM 1050 C CA . VAL A 1 123 ? -1.683 -4.936 3.198 1.00 97.62 123 VAL A CA 1
ATOM 1051 C C . VAL A 1 123 ? -3.036 -5.562 2.859 1.00 97.62 123 VAL A C 1
ATOM 1053 O O . VAL A 1 123 ? -3.990 -5.411 3.619 1.00 97.62 123 VAL A O 1
ATOM 1056 N N . THR A 1 124 ? -3.112 -6.330 1.772 1.00 97.94 124 THR A N 1
ATOM 1057 C CA . THR A 1 124 ? -4.325 -7.039 1.343 1.00 97.94 124 THR A CA 1
ATOM 1058 C C . THR A 1 124 ? -4.824 -7.988 2.426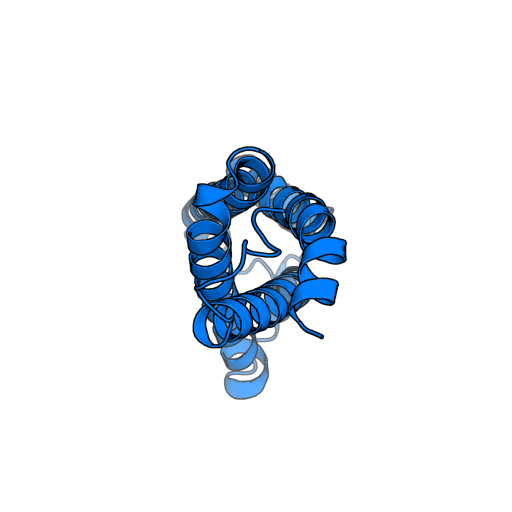 1.00 97.94 124 THR A C 1
ATOM 1060 O O . THR A 1 124 ? -5.987 -7.915 2.824 1.00 97.94 124 THR A O 1
ATOM 1063 N N . LEU A 1 125 ? -3.947 -8.848 2.954 1.00 97.50 125 LEU A N 1
ATOM 1064 C CA . LEU A 1 125 ? -4.312 -9.819 3.987 1.00 97.50 125 LEU A CA 1
ATOM 1065 C C . LEU A 1 125 ? -4.749 -9.135 5.285 1.00 97.50 125 LEU A C 1
ATOM 1067 O O . LEU A 1 125 ? -5.773 -9.501 5.865 1.00 97.50 125 LEU A O 1
ATOM 1071 N N . TYR A 1 126 ? -4.007 -8.122 5.736 1.00 97.31 126 TYR A N 1
ATOM 1072 C CA . TYR A 1 126 ? -4.346 -7.399 6.958 1.00 97.31 126 TYR A CA 1
ATOM 1073 C C . TYR A 1 126 ? -5.675 -6.641 6.811 1.00 97.31 126 TYR A C 1
ATOM 1075 O O . TYR A 1 126 ? -6.526 -6.705 7.703 1.00 97.31 126 TYR A O 1
ATOM 1083 N N . SER A 1 127 ? -5.898 -5.968 5.679 1.00 96.25 127 SER A N 1
ATOM 1084 C CA . SER A 1 127 ? -7.161 -5.287 5.381 1.00 96.25 127 SER A CA 1
ATOM 1085 C C . SER A 1 127 ? -8.333 -6.258 5.243 1.00 96.25 127 SER A C 1
ATOM 1087 O O . SER A 1 127 ? -9.419 -5.961 5.737 1.00 96.25 127 SER A O 1
ATOM 1089 N N . LEU A 1 128 ? -8.133 -7.437 4.650 1.00 95.75 128 LEU A N 1
ATOM 1090 C CA . LEU A 1 128 ? -9.166 -8.472 4.582 1.00 95.75 128 LEU A CA 1
ATOM 1091 C C . LEU A 1 128 ? -9.560 -8.945 5.985 1.00 95.75 128 LEU A C 1
ATOM 1093 O O . LEU A 1 128 ? -10.744 -8.963 6.318 1.00 95.75 128 LEU A O 1
ATOM 1097 N N . LEU A 1 129 ? -8.578 -9.256 6.837 1.00 95.94 129 LEU A N 1
ATOM 1098 C CA . LEU A 1 129 ? -8.829 -9.611 8.237 1.00 95.94 129 LEU A CA 1
ATOM 1099 C C . LEU A 1 129 ? -9.552 -8.485 8.985 1.00 95.94 129 LEU A C 1
ATOM 1101 O O . LEU A 1 129 ? -10.423 -8.757 9.812 1.00 95.94 129 LEU A O 1
ATOM 1105 N N . PHE A 1 130 ? -9.217 -7.227 8.689 1.00 94.88 130 PHE A N 1
ATOM 1106 C CA . PHE A 1 130 ? -9.881 -6.064 9.267 1.00 94.88 130 PHE A CA 1
ATOM 1107 C C . PHE A 1 130 ? -11.346 -5.967 8.835 1.00 94.88 130 PHE A C 1
ATOM 1109 O O . PHE A 1 130 ? -12.212 -5.735 9.677 1.00 94.88 130 PHE A O 1
ATOM 1116 N N . VAL A 1 131 ? -11.644 -6.174 7.550 1.00 93.62 131 VAL A N 1
ATOM 1117 C CA . VAL A 1 131 ? -13.018 -6.171 7.029 1.00 93.62 131 VAL A CA 1
ATOM 1118 C C . VAL A 1 131 ? -13.818 -7.327 7.623 1.00 93.62 131 VAL A C 1
ATOM 1120 O O . VAL A 1 131 ? -14.930 -7.104 8.095 1.00 93.62 131 VAL A O 1
ATOM 1123 N N . VAL A 1 132 ? -13.245 -8.532 7.692 1.00 93.56 132 VAL A N 1
ATOM 1124 C CA . VAL A 1 132 ? -13.876 -9.686 8.354 1.00 93.56 132 VAL A CA 1
ATOM 1125 C C . VAL A 1 132 ? -14.187 -9.352 9.812 1.00 93.56 132 VAL A C 1
ATOM 1127 O O . VAL A 1 132 ? -15.335 -9.472 10.228 1.00 93.56 132 VAL A O 1
ATOM 1130 N N . TYR A 1 133 ? -13.211 -8.834 10.565 1.00 93.31 133 TYR A N 1
ATOM 1131 C CA . TYR A 1 133 ? -13.429 -8.351 11.930 1.00 93.31 133 TYR A CA 1
ATOM 1132 C C . TYR A 1 133 ? -14.556 -7.319 12.004 1.00 93.31 133 TYR A C 1
ATOM 1134 O O . TYR A 1 133 ? -15.427 -7.404 12.870 1.00 93.31 133 TYR A O 1
ATOM 1142 N N . TRP A 1 134 ? -14.551 -6.334 11.110 1.00 91.12 134 TRP A N 1
ATOM 1143 C CA . TRP A 1 134 ? -15.560 -5.291 11.093 1.00 91.12 134 TRP A CA 1
ATOM 1144 C C . TRP A 1 134 ? -16.959 -5.852 10.839 1.00 91.12 134 TRP A C 1
ATOM 1146 O O . TRP A 1 134 ? -17.907 -5.389 11.470 1.00 91.12 134 TRP A O 1
ATOM 1156 N N . LEU A 1 135 ? -17.107 -6.834 9.953 1.00 92.06 135 LEU A N 1
ATOM 1157 C CA . LEU A 1 135 ? -18.391 -7.460 9.643 1.00 92.06 135 LEU A CA 1
ATOM 1158 C C . LEU A 1 135 ? -18.889 -8.350 10.787 1.00 92.06 135 LEU A C 1
ATOM 1160 O O . LEU A 1 135 ? -20.076 -8.317 11.097 1.00 92.06 135 LEU A O 1
ATOM 1164 N N . THR A 1 136 ? -17.997 -9.093 11.447 1.00 92.50 136 THR A N 1
ATOM 1165 C CA . THR A 1 136 ? -18.377 -10.095 12.457 1.00 92.50 136 THR A CA 1
ATOM 1166 C C . THR A 1 136 ? -18.334 -9.592 13.901 1.00 92.50 136 THR A C 1
ATOM 1168 O O . THR A 1 136 ? -18.695 -10.337 14.811 1.00 92.50 136 THR A O 1
ATOM 1171 N N . ARG A 1 137 ? -17.849 -8.370 14.166 1.00 89.56 137 ARG A N 1
ATOM 1172 C CA . ARG A 1 137 ? -17.787 -7.830 15.536 1.00 89.56 137 ARG A CA 1
ATOM 1173 C C . ARG A 1 137 ? -19.173 -7.551 16.110 1.00 89.56 137 ARG A C 1
ATOM 1175 O O . ARG A 1 137 ? -20.085 -7.117 15.407 1.00 89.56 137 ARG A O 1
ATOM 1182 N N . ASP A 1 138 ? -19.254 -7.642 17.431 1.00 87.56 138 ASP A N 1
ATOM 1183 C CA . ASP A 1 138 ? -20.380 -7.137 18.206 1.00 87.56 138 ASP A CA 1
ATOM 1184 C C . ASP A 1 138 ? -20.467 -5.603 18.080 1.00 87.56 138 ASP A C 1
ATOM 1186 O O . ASP A 1 138 ? -19.547 -4.866 18.457 1.00 87.56 138 ASP A O 1
ATOM 1190 N N . LYS A 1 139 ? -21.567 -5.116 17.499 1.00 87.25 139 LYS A N 1
ATOM 1191 C CA . LYS A 1 139 ? -21.795 -3.686 17.245 1.00 87.25 139 LYS A CA 1
ATOM 1192 C C . LYS A 1 139 ? -22.219 -2.919 18.498 1.00 87.25 139 LYS A C 1
ATOM 1194 O O . LYS A 1 139 ? -22.138 -1.696 18.481 1.00 87.25 139 LYS A O 1
ATOM 1199 N N . SER A 1 140 ? -22.603 -3.614 19.571 1.00 85.81 140 SER A N 1
ATOM 1200 C CA . SER A 1 140 ? -22.956 -2.993 20.854 1.00 85.81 140 SER A CA 1
ATOM 1201 C C . SER A 1 140 ? -21.736 -2.506 21.648 1.00 85.81 140 SER A C 1
ATOM 1203 O O . SER A 1 140 ? -21.873 -1.681 22.549 1.00 85.81 140 SER A O 1
ATOM 1205 N N . LYS A 1 141 ? -20.527 -2.977 21.307 1.00 82.50 141 LYS A N 1
ATOM 1206 C CA . LYS A 1 141 ? -19.276 -2.646 22.008 1.00 82.50 141 LYS A CA 1
ATOM 1207 C C . LYS A 1 141 ? -18.452 -1.603 21.251 1.00 82.50 141 LYS A C 1
ATOM 1209 O O . LYS A 1 141 ? -18.474 -1.600 20.015 1.00 82.50 141 LYS A O 1
ATOM 1214 N N . PRO A 1 142 ? -17.648 -0.765 21.935 1.00 81.69 142 PRO A N 1
ATOM 1215 C CA . PRO A 1 142 ? -16.686 0.121 21.278 1.00 81.69 142 PRO A CA 1
ATOM 1216 C C . PRO A 1 142 ? -15.779 -0.656 20.320 1.00 81.69 142 PRO A C 1
ATOM 1218 O O . PRO A 1 142 ? -15.449 -1.818 20.561 1.00 81.69 142 PRO A O 1
ATOM 1221 N N . SER A 1 143 ? -15.398 -0.056 19.193 1.00 82.06 143 SER A N 1
ATOM 1222 C CA . SER A 1 143 ? -14.549 -0.767 18.239 1.00 82.06 143 SER A CA 1
ATOM 1223 C C . SER A 1 143 ? -13.084 -0.728 18.620 1.00 82.06 143 SER A C 1
ATOM 1225 O O . SER A 1 143 ? -12.561 0.330 18.948 1.00 82.06 143 SER A O 1
ATOM 1227 N N . ALA A 1 144 ? -12.395 -1.864 18.490 1.00 78.69 144 ALA A N 1
ATOM 1228 C CA . ALA A 1 144 ? -10.958 -1.960 18.729 1.00 78.69 144 ALA A CA 1
ATOM 1229 C C . ALA A 1 144 ? -10.148 -1.056 17.791 1.00 78.69 144 ALA A C 1
ATOM 1231 O O . ALA A 1 144 ? -9.059 -0.621 18.141 1.00 78.69 144 ALA A O 1
ATOM 1232 N N . HIS A 1 145 ? -10.697 -0.732 16.618 1.00 74.44 145 HIS A N 1
ATOM 1233 C CA . HIS A 1 145 ? -10.093 0.231 15.704 1.00 74.44 145 HIS A CA 1
ATOM 1234 C C . HIS A 1 145 ? -10.418 1.691 16.051 1.00 74.44 145 HIS A C 1
ATOM 1236 O O . HIS A 1 145 ? -9.891 2.579 15.398 1.00 74.44 145 HIS A O 1
ATOM 1242 N N . LEU A 1 146 ? -11.272 1.959 17.038 1.00 78.31 146 LEU A N 1
ATOM 1243 C CA . LEU A 1 146 ? -11.529 3.298 17.583 1.00 78.31 146 LEU A CA 1
ATOM 1244 C C . LEU A 1 146 ? -10.879 3.490 18.960 1.00 78.31 146 LEU A C 1
ATOM 1246 O O . LEU A 1 146 ? -10.719 4.632 19.396 1.00 78.31 146 LEU A O 1
ATOM 1250 N N . ALA A 1 147 ? -10.477 2.394 19.613 1.00 61.28 147 ALA A N 1
ATOM 1251 C CA . ALA A 1 147 ? -9.661 2.406 20.823 1.00 61.28 147 ALA A CA 1
ATOM 1252 C C . ALA A 1 147 ? -8.328 3.139 20.597 1.00 61.28 147 ALA A C 1
ATOM 1254 O O . ALA A 1 147 ? -7.821 3.193 19.445 1.00 61.28 147 ALA A O 1
#

Sequence (147 aa):
MLETFFSKTIKWYLIITGFLTFTVLTVAFWPKQTLTGQYGYTDNMLQGFEYWQVIYQHWGIMVAGVGLQLLLSIKYKELRLMAMAFSGFEKACFVYFFITHIWIDKQEWFWGWKMIFFHDSFVTLYSLLFVVYWLTRDKSKPSAHLA

Radius of gyration: 16.81 Å; chains: 1; bounding box: 40×30×45 Å

Foldseek 3Di:
DLLVVCLPPLLVCLVVLLVVLLVLLVCLVPVVCCLCPVLVADVLLCPPVVVCSNVSNVSSVVSNVLSVLSNVCSVVLVSNLVSLQVLLVVLVVVLVVLCCVCVPVVPVSSCSCVVVNVSSVVSNVVSVSVVVCVVPDDPVDDGSSVD